Protein AF-A0A4R7ZUL2-F1 (afdb_monomer_lite)

pLDDT: mean 70.67, std 18.38, range [35.0, 89.69]

Organism: NCBI:txid2512221

Sequence (115 aa):
MSDVVSEAAQVLVPLLAAGASTAVEEASKEAGKEFAHAVGSVVERIGKRLRGAPKTTELAATLQACVDDDTIKLADLKEIVRLSRARVGDTHVKVTGDNAKVLTDPIFNDPVTFN

Radius of gyration: 16.33 Å; chains: 1; bounding box: 44×37×38 Å

Foldseek 3Di:
DDPLLLLLLVLQLVLCLVHLVRSLVVLCVPQHDVLSVLSNLLSVLCVVVDDGRDDSVRSSVSSVVCCVVVVDPSVSSVVNSCSVVVVVVCVVPDPDDDDPDDPDDPPDPDDPDDD

Structure (mmCIF, N/CA/C/O backbone):
data_AF-A0A4R7ZUL2-F1
#
_entry.id   AF-A0A4R7ZUL2-F1
#
loop_
_atom_site.group_PDB
_atom_site.id
_atom_site.type_symbol
_atom_site.label_atom_id
_atom_site.label_alt_id
_atom_site.label_comp_id
_atom_site.label_asym_id
_atom_site.label_entity_id
_atom_site.label_seq_id
_atom_site.pdbx_PDB_ins_code
_atom_site.Cartn_x
_atom_site.Cartn_y
_atom_site.Cartn_z
_atom_site.occupancy
_atom_site.B_iso_or_equiv
_atom_site.auth_seq_id
_atom_site.auth_comp_id
_atom_site.auth_asym_id
_atom_site.auth_atom_id
_atom_site.pdbx_PDB_model_num
ATOM 1 N N . MET A 1 1 ? -5.060 -13.770 8.016 1.00 57.03 1 MET A N 1
ATOM 2 C CA . MET A 1 1 ? -4.469 -12.651 7.254 1.00 57.03 1 MET A CA 1
ATOM 3 C C . MET A 1 1 ? -4.339 -13.124 5.821 1.00 57.03 1 MET A C 1
ATOM 5 O O . MET A 1 1 ? -3.813 -14.213 5.635 1.00 57.03 1 MET A O 1
ATOM 9 N N . SER A 1 2 ? -4.912 -12.417 4.846 1.00 72.31 2 SER A N 1
ATOM 10 C CA . SER A 1 2 ? -4.873 -12.868 3.446 1.00 72.31 2 SER A CA 1
ATOM 11 C C . SER A 1 2 ? -3.450 -12.724 2.886 1.00 72.31 2 SER A C 1
ATOM 13 O O . SER A 1 2 ? -2.872 -11.654 3.051 1.00 72.31 2 SER A O 1
ATOM 15 N N . ASP A 1 3 ? -2.905 -13.735 2.193 1.00 83.06 3 ASP A N 1
ATOM 16 C CA . ASP A 1 3 ? -1.553 -13.685 1.589 1.00 83.06 3 ASP A CA 1
ATOM 17 C C . ASP A 1 3 ? -1.321 -12.396 0.789 1.00 83.06 3 ASP A C 1
ATOM 19 O O . ASP A 1 3 ? -0.369 -11.664 1.035 1.00 83.06 3 ASP A O 1
ATOM 23 N N . VAL A 1 4 ? -2.286 -12.035 -0.060 1.00 84.12 4 VAL A N 1
ATOM 24 C CA . VAL A 1 4 ? -2.272 -10.806 -0.873 1.00 84.12 4 VAL A CA 1
ATOM 25 C C . VAL A 1 4 ? -2.071 -9.531 -0.045 1.00 84.12 4 VAL A C 1
ATOM 27 O O . VAL A 1 4 ? -1.418 -8.603 -0.509 1.00 84.12 4 VAL A O 1
ATOM 30 N N . VAL A 1 5 ? -2.627 -9.456 1.168 1.00 87.75 5 VAL A N 1
ATOM 31 C CA . VAL A 1 5 ? -2.503 -8.269 2.030 1.00 87.75 5 VAL A CA 1
ATOM 32 C C . VAL A 1 5 ? -1.081 -8.149 2.571 1.00 87.75 5 VAL A C 1
ATOM 34 O O . VAL A 1 5 ? -0.508 -7.060 2.560 1.00 87.75 5 VAL A O 1
ATOM 37 N N . SER A 1 6 ? -0.501 -9.266 3.006 1.00 85.94 6 SER A N 1
ATOM 38 C CA . SER A 1 6 ? 0.888 -9.321 3.464 1.00 85.94 6 SER A CA 1
ATOM 39 C C . SER A 1 6 ? 1.860 -8.971 2.337 1.00 85.94 6 SER A C 1
ATOM 41 O O . SER A 1 6 ? 2.792 -8.199 2.546 1.00 85.94 6 SER A O 1
ATOM 43 N N . GLU A 1 7 ? 1.613 -9.480 1.132 1.00 85.62 7 GLU A N 1
ATOM 44 C CA . GLU A 1 7 ? 2.415 -9.172 -0.053 1.00 85.62 7 GLU A CA 1
ATOM 45 C C . GLU A 1 7 ? 2.301 -7.707 -0.479 1.00 85.62 7 GLU A C 1
ATOM 47 O O . GLU A 1 7 ? 3.311 -7.042 -0.700 1.00 85.62 7 GLU A O 1
ATOM 52 N N . ALA A 1 8 ? 1.082 -7.167 -0.537 1.00 85.75 8 ALA A N 1
ATOM 53 C CA . ALA A 1 8 ? 0.869 -5.758 -0.844 1.00 85.75 8 ALA A CA 1
ATOM 54 C C . ALA A 1 8 ? 1.561 -4.858 0.190 1.00 85.75 8 ALA A C 1
ATOM 56 O O . ALA A 1 8 ? 2.170 -3.856 -0.177 1.00 85.75 8 ALA A O 1
ATOM 57 N N . ALA A 1 9 ? 1.537 -5.233 1.473 1.00 87.31 9 ALA A N 1
ATOM 58 C CA . ALA A 1 9 ? 2.259 -4.504 2.507 1.00 87.31 9 ALA A CA 1
ATOM 59 C C . ALA A 1 9 ? 3.778 -4.530 2.284 1.00 87.31 9 ALA A C 1
ATOM 61 O O . ALA A 1 9 ? 4.420 -3.494 2.416 1.00 87.31 9 ALA A O 1
ATOM 62 N N . GLN A 1 10 ? 4.361 -5.673 1.913 1.00 85.81 10 GLN A N 1
ATOM 63 C CA . GLN A 1 10 ? 5.797 -5.766 1.611 1.00 85.81 10 GLN A CA 1
ATOM 64 C C . GLN A 1 10 ? 6.212 -4.860 0.448 1.00 85.81 10 GLN A C 1
ATOM 66 O O . GLN A 1 10 ? 7.279 -4.257 0.505 1.00 85.81 10 GLN A O 1
ATOM 71 N N . VAL A 1 11 ? 5.356 -4.724 -0.567 1.00 84.56 11 VAL A N 1
ATOM 72 C CA . VAL A 1 11 ? 5.582 -3.819 -1.704 1.00 84.56 11 VAL A CA 1
ATOM 73 C C . VAL A 1 11 ? 5.430 -2.350 -1.295 1.00 84.56 11 VAL A C 1
ATOM 75 O O . VAL A 1 11 ? 6.200 -1.497 -1.725 1.00 84.56 11 VAL A O 1
ATOM 78 N N . LEU A 1 12 ? 4.442 -2.036 -0.456 1.00 83.88 12 LEU A N 1
ATOM 79 C CA . LEU A 1 12 ? 4.088 -0.658 -0.111 1.00 83.88 12 LEU A CA 1
ATOM 80 C C . LEU A 1 12 ? 4.941 -0.056 1.015 1.00 83.88 12 LEU A C 1
ATOM 82 O O . LEU A 1 12 ? 5.123 1.157 1.033 1.00 83.88 12 LEU A O 1
ATOM 86 N N . VAL A 1 13 ? 5.476 -0.856 1.943 1.00 85.88 13 VAL A N 1
ATOM 87 C CA . VAL A 1 13 ? 6.355 -0.373 3.028 1.00 85.88 13 VAL A CA 1
ATOM 88 C C . VAL A 1 13 ? 7.553 0.430 2.521 1.00 85.88 13 VAL A C 1
ATOM 90 O O . VAL A 1 13 ? 7.718 1.549 3.004 1.00 85.88 13 VAL A O 1
ATOM 93 N N . PRO A 1 14 ? 8.390 -0.066 1.587 1.00 79.06 14 PRO A N 1
ATOM 94 C CA . PRO A 1 14 ? 9.548 0.698 1.129 1.00 79.06 14 PRO A CA 1
ATOM 95 C C . PRO A 1 14 ? 9.139 2.005 0.439 1.00 79.06 14 PRO A C 1
ATOM 97 O O . PRO A 1 14 ? 9.793 3.025 0.634 1.00 79.06 14 PRO A O 1
ATOM 100 N N . LEU A 1 15 ? 8.007 2.014 -0.273 1.00 79.81 15 LEU A N 1
ATOM 101 C CA . LEU A 1 15 ? 7.458 3.216 -0.909 1.00 79.81 15 LEU A CA 1
ATOM 102 C C . LEU A 1 15 ? 6.972 4.233 0.138 1.00 79.81 15 LEU A C 1
ATOM 104 O O . LEU A 1 15 ? 7.211 5.433 0.023 1.00 79.81 15 LEU A O 1
ATOM 108 N N . LEU A 1 16 ? 6.322 3.752 1.198 1.00 77.62 16 LEU A N 1
ATOM 109 C CA . LEU A 1 16 ? 5.816 4.566 2.304 1.00 77.62 16 LEU A CA 1
ATOM 110 C C . LEU A 1 16 ? 6.901 4.988 3.302 1.00 77.62 16 LEU A C 1
ATOM 112 O O . LEU A 1 16 ? 6.662 5.906 4.088 1.00 77.62 16 LEU A O 1
ATOM 116 N N . ALA A 1 17 ? 8.084 4.368 3.274 1.00 72.31 17 ALA A N 1
ATOM 117 C CA . ALA A 1 17 ? 9.204 4.720 4.145 1.00 72.31 17 ALA A CA 1
ATOM 118 C C . ALA A 1 17 ? 9.682 6.164 3.912 1.00 72.31 17 ALA A C 1
ATOM 120 O O . ALA A 1 17 ? 10.050 6.851 4.863 1.00 72.31 17 ALA A O 1
ATOM 121 N N . ALA A 1 18 ? 9.597 6.648 2.668 1.00 66.44 18 ALA A N 1
ATOM 122 C CA . ALA A 1 18 ? 9.874 8.036 2.294 1.00 66.44 18 ALA A CA 1
ATOM 123 C C . ALA A 1 18 ? 8.677 8.991 2.521 1.00 66.44 18 ALA A C 1
ATOM 125 O O . ALA A 1 18 ? 8.773 10.188 2.243 1.00 66.44 18 ALA A O 1
ATOM 126 N N . GLY A 1 19 ? 7.551 8.476 3.028 1.00 69.56 19 GLY A N 1
ATOM 127 C CA . GLY A 1 19 ? 6.301 9.202 3.252 1.00 69.56 19 GLY A CA 1
ATOM 128 C C . GLY A 1 19 ? 5.274 9.025 2.126 1.00 69.56 19 GLY A C 1
ATOM 129 O O . GLY A 1 19 ? 5.617 8.817 0.966 1.00 69.56 19 GLY A O 1
ATOM 130 N N . ALA A 1 20 ? 3.985 9.145 2.469 1.00 69.50 20 ALA A N 1
ATOM 131 C CA . ALA A 1 20 ? 2.859 8.915 1.552 1.00 69.50 20 ALA A CA 1
ATOM 132 C C . ALA A 1 20 ? 2.895 9.783 0.279 1.00 69.50 20 ALA A C 1
ATOM 134 O O . ALA A 1 20 ? 2.557 9.301 -0.799 1.00 69.50 20 ALA A O 1
ATOM 135 N N . SER A 1 21 ? 3.346 11.038 0.390 1.00 66.06 21 SER A N 1
ATOM 136 C CA . SER A 1 21 ? 3.481 11.953 -0.753 1.00 66.06 21 SER A CA 1
ATOM 137 C C . SER A 1 21 ? 4.597 11.545 -1.718 1.00 66.06 21 SER A C 1
ATOM 139 O O . SER A 1 21 ? 4.501 11.813 -2.911 1.00 66.06 21 SER A O 1
ATOM 141 N N . THR A 1 22 ? 5.635 10.879 -1.211 1.00 75.50 22 THR A N 1
ATOM 142 C CA . THR A 1 22 ? 6.795 10.420 -1.989 1.00 75.50 22 THR A CA 1
ATOM 143 C C . THR A 1 22 ? 6.560 9.017 -2.553 1.00 75.50 22 THR A C 1
ATOM 145 O O . THR A 1 22 ? 7.073 8.689 -3.615 1.00 75.50 22 THR A O 1
ATOM 148 N N . ALA A 1 23 ? 5.716 8.211 -1.901 1.00 74.50 23 ALA A N 1
ATOM 149 C CA . ALA A 1 23 ? 5.405 6.838 -2.300 1.00 74.50 23 ALA A CA 1
ATOM 150 C C . ALA A 1 23 ? 4.888 6.723 -3.742 1.00 74.50 23 ALA A C 1
ATOM 152 O O . ALA A 1 23 ? 5.252 5.790 -4.452 1.00 74.50 23 ALA A O 1
ATOM 153 N N . VAL A 1 24 ? 4.062 7.673 -4.190 1.00 76.31 24 VAL A N 1
ATOM 154 C CA . VAL A 1 24 ? 3.536 7.706 -5.567 1.00 76.31 24 VAL A CA 1
ATOM 155 C C . VAL A 1 24 ? 4.629 8.065 -6.571 1.00 76.31 24 VAL A C 1
ATOM 157 O O . VAL A 1 24 ? 4.669 7.516 -7.671 1.00 76.31 24 VAL A O 1
ATOM 160 N N . GLU A 1 25 ? 5.531 8.968 -6.193 1.00 76.44 25 GLU A N 1
ATOM 161 C CA . GLU A 1 25 ? 6.644 9.378 -7.042 1.00 76.44 25 GLU A CA 1
ATOM 162 C C . GLU A 1 25 ? 7.662 8.240 -7.196 1.00 76.44 25 GLU A C 1
ATOM 164 O O . GLU A 1 25 ? 8.063 7.922 -8.315 1.00 76.44 25 GLU A O 1
ATOM 169 N N . GLU A 1 26 ? 8.001 7.559 -6.101 1.00 73.44 26 GLU A N 1
ATOM 170 C CA . GLU A 1 26 ? 8.864 6.374 -6.113 1.00 73.44 26 GLU A CA 1
ATOM 171 C C . GLU A 1 26 ? 8.210 5.215 -6.872 1.00 73.44 26 GLU A C 1
ATOM 173 O O . GLU A 1 26 ? 8.844 4.611 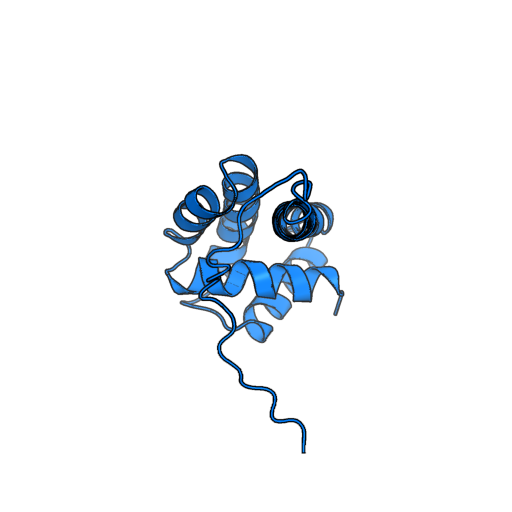-7.733 1.00 73.44 26 GLU A O 1
ATOM 178 N N . ALA A 1 27 ? 6.908 4.981 -6.682 1.00 72.88 27 ALA A N 1
ATOM 179 C CA . ALA A 1 27 ? 6.156 4.006 -7.470 1.00 72.88 27 ALA A CA 1
ATOM 180 C C . ALA A 1 27 ? 6.188 4.333 -8.975 1.00 72.88 27 ALA A C 1
ATOM 182 O O . ALA A 1 27 ? 6.333 3.436 -9.810 1.00 72.88 27 ALA A O 1
ATOM 183 N N . SER A 1 28 ? 6.111 5.619 -9.337 1.00 72.50 28 SER A N 1
ATOM 184 C CA . SER A 1 28 ? 6.213 6.055 -10.733 1.00 72.50 28 SER A CA 1
ATOM 185 C C . SER A 1 28 ? 7.607 5.855 -11.314 1.00 72.50 28 SER A C 1
ATOM 187 O O . SER A 1 28 ? 7.708 5.577 -12.510 1.00 72.50 28 SER A O 1
ATOM 189 N N . LYS A 1 29 ? 8.661 6.012 -10.507 1.00 70.19 29 LYS A N 1
ATOM 190 C CA . LYS A 1 29 ? 10.049 5.756 -10.916 1.00 70.19 29 LYS A CA 1
ATOM 191 C C . LYS A 1 29 ? 10.325 4.258 -11.053 1.00 70.19 29 LYS A C 1
ATOM 193 O O . LYS A 1 29 ? 11.021 3.863 -11.981 1.00 70.19 29 LYS A O 1
ATOM 198 N N . GLU A 1 30 ? 9.766 3.436 -10.167 1.00 64.69 30 GLU A N 1
ATOM 199 C CA . GLU A 1 30 ? 10.053 2.001 -10.109 1.00 64.69 30 GLU A CA 1
ATOM 200 C C . GLU A 1 30 ? 9.256 1.146 -11.103 1.00 64.69 30 GLU A C 1
ATOM 202 O O . GLU A 1 30 ? 9.806 0.191 -11.649 1.00 64.69 30 GLU A O 1
ATOM 207 N N . ALA A 1 31 ? 7.972 1.441 -11.335 1.00 64.62 31 ALA A N 1
ATOM 208 C CA . ALA A 1 31 ? 7.093 0.555 -12.115 1.00 64.62 31 ALA A CA 1
ATOM 209 C C . ALA A 1 31 ? 6.110 1.290 -13.045 1.00 64.62 31 ALA A C 1
ATOM 211 O O . ALA A 1 31 ? 5.187 0.692 -13.599 1.00 64.62 31 ALA A O 1
ATOM 212 N N . GLY A 1 32 ? 6.330 2.587 -13.269 1.00 74.19 32 GLY A N 1
ATOM 213 C CA . GLY A 1 32 ? 5.577 3.377 -14.236 1.00 74.19 32 GLY A CA 1
ATOM 214 C C . GLY A 1 32 ? 4.234 3.904 -13.724 1.00 74.19 32 GLY A C 1
ATOM 215 O O . GLY A 1 32 ? 3.858 3.761 -12.560 1.00 74.19 32 GLY A O 1
ATOM 216 N N . LYS A 1 33 ? 3.505 4.575 -14.624 1.00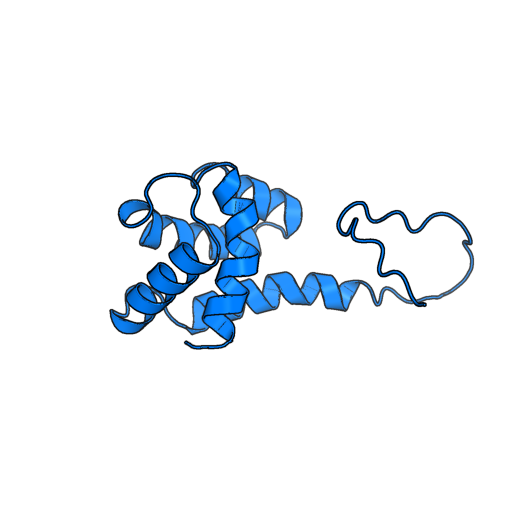 78.19 33 LYS A N 1
ATOM 217 C CA . LYS A 1 33 ? 2.324 5.386 -14.278 1.00 78.19 33 LYS A CA 1
ATOM 218 C C . LYS A 1 33 ? 1.150 4.563 -13.746 1.00 78.19 33 LYS A C 1
ATOM 220 O O . LYS A 1 33 ? 0.435 5.043 -12.875 1.00 78.19 33 LYS A O 1
ATOM 225 N N . GLU A 1 34 ? 0.951 3.346 -14.249 1.00 81.38 34 GLU A N 1
ATOM 226 C CA . GLU A 1 34 ? -0.149 2.472 -13.815 1.00 81.38 34 GLU A CA 1
ATOM 227 C C . GLU A 1 34 ? 0.061 1.977 -12.382 1.00 81.38 34 GLU A C 1
ATOM 229 O O . GLU A 1 34 ? -0.848 2.061 -11.558 1.00 81.38 34 GLU A O 1
ATOM 234 N N . PHE A 1 35 ? 1.284 1.558 -12.044 1.00 79.75 35 PHE A N 1
ATOM 235 C CA . PHE A 1 35 ? 1.624 1.169 -10.678 1.00 79.75 35 PHE A CA 1
ATOM 236 C C . PHE A 1 35 ? 1.557 2.358 -9.718 1.00 79.75 35 PHE A C 1
ATOM 238 O O . PHE A 1 35 ? 0.960 2.245 -8.652 1.00 79.75 35 PHE A O 1
ATOM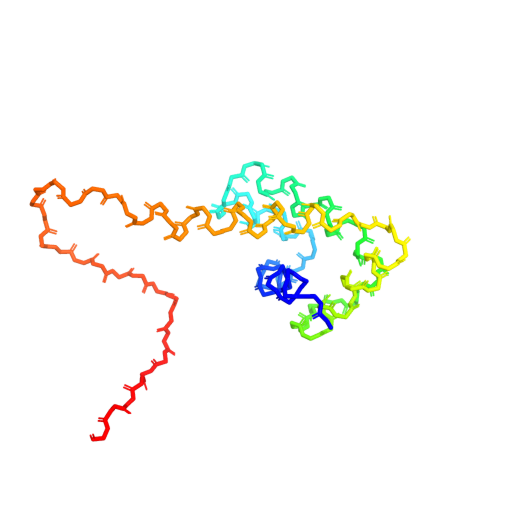 245 N N . ALA A 1 36 ? 2.084 3.519 -10.115 1.00 80.94 36 ALA A N 1
ATOM 246 C CA . ALA A 1 36 ? 1.964 4.746 -9.329 1.00 80.94 36 ALA A CA 1
ATOM 247 C C . ALA A 1 36 ? 0.508 5.126 -9.053 1.00 80.94 36 ALA A C 1
ATOM 249 O O . ALA A 1 36 ? 0.173 5.525 -7.940 1.00 80.94 36 ALA A O 1
ATOM 250 N N . HIS A 1 37 ? -0.365 4.972 -10.048 1.00 84.12 37 HIS A N 1
ATOM 251 C CA . HIS A 1 37 ? -1.787 5.244 -9.901 1.00 84.12 37 HIS A CA 1
ATOM 252 C C . HIS A 1 37 ? -2.455 4.264 -8.926 1.00 84.12 37 HIS A C 1
ATOM 254 O O . HIS A 1 37 ? -3.162 4.703 -8.017 1.00 84.12 37 HIS A O 1
ATOM 260 N N . ALA A 1 38 ? -2.179 2.961 -9.048 1.00 84.31 38 ALA A N 1
ATOM 261 C CA . ALA A 1 38 ? -2.699 1.942 -8.136 1.00 84.31 38 ALA A CA 1
ATOM 262 C C . ALA A 1 38 ? -2.208 2.158 -6.691 1.00 84.31 38 ALA A C 1
ATOM 264 O O . ALA A 1 38 ? -3.009 2.194 -5.753 1.00 84.31 38 ALA A O 1
ATOM 265 N N . VAL A 1 39 ? -0.903 2.391 -6.513 1.00 84.38 39 VAL A N 1
ATOM 266 C CA . VAL A 1 39 ? -0.288 2.714 -5.217 1.00 84.38 39 VAL A CA 1
ATOM 267 C C . VAL A 1 39 ? -0.892 3.989 -4.640 1.00 84.38 39 VAL A C 1
ATOM 269 O O . VAL A 1 39 ? -1.334 3.977 -3.496 1.00 84.38 39 VAL A O 1
ATOM 272 N N . GLY A 1 40 ? -0.984 5.070 -5.416 1.00 84.75 40 GLY A N 1
ATOM 273 C CA . GLY A 1 40 ? -1.555 6.339 -4.964 1.00 84.75 40 GLY A CA 1
ATOM 274 C C . GLY A 1 40 ? -3.007 6.212 -4.519 1.00 84.75 40 GLY A C 1
ATOM 275 O O . GLY A 1 40 ? -3.369 6.720 -3.460 1.00 84.75 40 GLY A O 1
ATOM 276 N N . SER A 1 41 ? -3.817 5.453 -5.259 1.00 85.75 41 SER A N 1
ATOM 277 C CA . SER A 1 41 ? -5.216 5.195 -4.910 1.00 85.75 41 SER A CA 1
ATOM 278 C C . SER A 1 41 ? -5.358 4.465 -3.566 1.00 85.75 41 SER A C 1
ATOM 280 O O . SER A 1 41 ? -6.257 4.757 -2.778 1.00 85.75 41 SER A O 1
ATOM 282 N N . VAL A 1 42 ? -4.468 3.516 -3.269 1.00 86.38 42 VAL A N 1
ATOM 283 C CA . VAL A 1 42 ? -4.460 2.792 -1.987 1.00 86.38 42 VAL A CA 1
ATOM 284 C C . VAL A 1 42 ? -3.896 3.665 -0.866 1.00 86.38 42 VAL A C 1
ATOM 286 O O . VAL A 1 42 ? -4.521 3.776 0.189 1.00 86.38 42 VAL A O 1
ATOM 289 N N . VAL A 1 43 ? -2.764 4.334 -1.105 1.00 84.19 43 VAL A N 1
ATOM 290 C CA . VAL A 1 43 ? -2.068 5.204 -0.145 1.00 84.19 43 VAL A CA 1
ATOM 291 C C . VAL A 1 43 ? -2.939 6.383 0.290 1.00 84.19 43 VAL A C 1
ATOM 293 O O . VAL A 1 43 ? -2.972 6.691 1.477 1.00 84.19 43 VAL A O 1
ATOM 296 N N . GLU A 1 44 ? -3.704 7.003 -0.610 1.00 84.94 44 GLU A N 1
ATOM 297 C CA . GLU A 1 44 ? -4.633 8.088 -0.264 1.00 84.94 44 GLU A CA 1
ATOM 298 C C . GLU A 1 44 ? -5.719 7.618 0.720 1.00 84.94 44 GLU A C 1
ATOM 300 O O . GLU A 1 44 ? -6.033 8.304 1.699 1.00 84.94 44 GLU A O 1
ATOM 305 N N . ARG A 1 45 ? -6.254 6.408 0.508 1.00 84.25 45 ARG A N 1
ATOM 306 C CA . ARG A 1 45 ? -7.320 5.836 1.343 1.00 84.25 45 ARG A CA 1
ATOM 307 C C . ARG A 1 45 ? -6.827 5.409 2.725 1.00 84.25 45 ARG A C 1
ATOM 309 O O . ARG A 1 45 ? -7.549 5.584 3.707 1.00 84.25 45 ARG A O 1
ATOM 316 N N . ILE A 1 46 ? -5.598 4.899 2.828 1.00 83.25 46 ILE A N 1
ATOM 317 C CA . ILE A 1 46 ? -4.994 4.500 4.113 1.00 83.25 46 ILE A CA 1
ATOM 318 C C . ILE A 1 46 ? -4.210 5.622 4.795 1.00 83.25 46 ILE A C 1
ATOM 320 O O . ILE A 1 46 ? -3.952 5.536 5.993 1.00 83.25 46 ILE A O 1
ATOM 324 N N . GLY A 1 47 ? -3.852 6.688 4.079 1.00 76.00 47 GLY A N 1
ATOM 325 C CA . GLY A 1 47 ? -2.976 7.754 4.569 1.00 76.00 47 GLY A CA 1
ATOM 326 C C . GLY A 1 47 ? -3.528 8.486 5.792 1.00 76.00 47 GLY A C 1
ATOM 327 O O . GLY A 1 47 ? -2.764 8.929 6.639 1.00 76.00 47 GLY A O 1
ATOM 328 N N . LYS A 1 48 ? -4.857 8.540 5.952 1.00 74.38 48 LYS A N 1
ATOM 329 C CA . LYS A 1 48 ? -5.505 9.074 7.167 1.00 74.38 48 LYS A CA 1
ATOM 330 C C . LYS A 1 48 ? -5.415 8.130 8.374 1.00 74.38 48 LYS A C 1
ATOM 332 O O . LYS A 1 48 ? -5.555 8.583 9.507 1.00 74.38 48 LYS A O 1
ATOM 337 N N . ARG A 1 49 ? -5.228 6.827 8.134 1.00 74.69 49 ARG A N 1
ATOM 338 C CA . ARG A 1 49 ? -5.100 5.776 9.159 1.00 74.69 49 ARG A CA 1
ATOM 339 C C . ARG A 1 49 ? -3.634 5.516 9.539 1.00 74.69 49 ARG A C 1
ATOM 341 O O . ARG A 1 49 ? -3.377 5.036 10.637 1.00 74.69 49 ARG A O 1
ATOM 348 N N . LEU A 1 50 ? -2.681 5.875 8.678 1.00 71.94 50 LEU A N 1
ATOM 349 C CA . LEU A 1 50 ? -1.245 5.735 8.923 1.00 71.94 50 LEU A CA 1
ATOM 350 C C . LEU A 1 50 ? -0.653 6.998 9.567 1.00 71.94 50 LEU A C 1
ATOM 352 O O . LEU A 1 50 ? -0.852 8.108 9.081 1.00 71.94 50 LEU A O 1
ATOM 356 N N . ARG A 1 51 ? 0.125 6.837 10.644 1.00 65.88 51 ARG A N 1
ATOM 357 C CA . ARG A 1 51 ? 0.943 7.918 11.221 1.00 65.88 51 ARG A CA 1
ATOM 358 C C . ARG A 1 51 ? 2.424 7.626 10.984 1.00 65.88 51 ARG A C 1
ATOM 360 O O . ARG A 1 51 ? 2.994 6.780 11.660 1.00 65.88 51 ARG A O 1
ATOM 367 N N . GLY A 1 52 ? 3.051 8.361 10.066 1.00 68.56 52 GLY A N 1
ATOM 368 C CA . GLY A 1 52 ? 4.485 8.232 9.774 1.00 68.56 52 GLY A CA 1
ATOM 369 C C . GLY A 1 52 ? 4.817 7.067 8.837 1.00 68.56 52 GLY A C 1
ATOM 370 O O . GLY A 1 52 ? 3.976 6.676 8.033 1.00 68.56 52 GLY A O 1
ATOM 371 N N . ALA A 1 53 ? 6.049 6.554 8.924 1.00 71.38 53 ALA A N 1
ATOM 372 C CA . ALA A 1 53 ? 6.536 5.422 8.135 1.00 71.38 5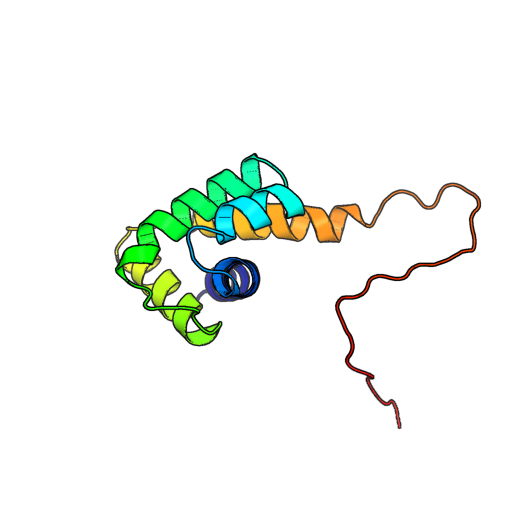3 ALA A CA 1
ATOM 373 C C . ALA A 1 53 ? 6.137 4.091 8.809 1.00 71.38 53 ALA A C 1
ATOM 375 O O . ALA A 1 53 ? 6.712 3.749 9.847 1.00 71.38 53 ALA A O 1
ATOM 376 N N . PRO A 1 54 ? 5.151 3.347 8.276 1.00 77.06 54 PRO A N 1
ATOM 377 C CA . PRO A 1 54 ? 4.655 2.134 8.917 1.00 77.06 54 PRO A CA 1
ATOM 378 C C . PRO A 1 54 ? 5.571 0.934 8.678 1.00 77.06 54 PRO A C 1
ATOM 380 O O . PRO A 1 54 ? 6.163 0.788 7.608 1.00 77.06 54 PRO A O 1
ATOM 383 N N . LYS A 1 55 ? 5.625 0.013 9.646 1.00 83.50 55 LYS A N 1
ATOM 384 C CA . LYS A 1 55 ? 6.231 -1.311 9.439 1.00 83.50 55 LYS A CA 1
ATOM 385 C C . LYS A 1 55 ? 5.294 -2.225 8.651 1.00 83.50 55 LYS A C 1
ATOM 387 O O . LYS A 1 55 ? 4.078 -2.037 8.656 1.00 83.50 55 LYS A O 1
ATOM 392 N N . THR A 1 56 ? 5.840 -3.290 8.062 1.00 81.50 56 THR A N 1
ATOM 393 C CA . THR A 1 56 ? 5.082 -4.282 7.274 1.00 81.50 56 THR A CA 1
ATOM 394 C C . THR A 1 56 ? 3.887 -4.845 8.021 1.00 81.50 56 THR A C 1
ATOM 396 O O . THR A 1 56 ? 2.798 -4.903 7.464 1.00 81.50 56 THR A O 1
ATOM 399 N N . THR A 1 57 ? 4.049 -5.188 9.297 1.00 83.12 57 THR A N 1
ATOM 400 C CA . THR A 1 57 ? 2.959 -5.735 10.113 1.00 83.12 57 THR A CA 1
ATOM 401 C C . THR A 1 57 ? 1.846 -4.713 10.365 1.00 83.12 57 THR A C 1
ATOM 403 O O . THR A 1 57 ? 0.669 -5.060 10.299 1.00 83.12 57 THR A O 1
ATOM 406 N N . GLU A 1 58 ? 2.197 -3.448 10.614 1.00 85.88 58 GLU A N 1
ATOM 407 C CA . GLU A 1 58 ? 1.235 -2.362 10.864 1.00 85.88 58 GLU A CA 1
ATOM 408 C C . GLU A 1 58 ? 0.475 -1.989 9.590 1.00 85.88 58 GLU A C 1
ATOM 410 O O . GLU A 1 58 ? -0.746 -1.810 9.604 1.00 85.88 58 GLU A O 1
ATOM 415 N N . LEU A 1 59 ? 1.193 -1.928 8.468 1.00 86.56 59 LEU A N 1
ATOM 416 C CA . LEU A 1 59 ? 0.601 -1.675 7.167 1.00 86.56 59 LEU A CA 1
ATOM 417 C C . LEU A 1 59 ? -0.314 -2.825 6.747 1.00 86.56 59 LEU A C 1
ATOM 419 O O . LEU A 1 59 ? -1.437 -2.576 6.325 1.00 86.56 59 LEU A O 1
ATOM 423 N N . ALA A 1 60 ? 0.114 -4.075 6.921 1.00 88.31 60 ALA A N 1
ATOM 424 C CA . ALA A 1 60 ? -0.694 -5.243 6.594 1.00 88.31 60 ALA A CA 1
ATOM 425 C C . ALA A 1 60 ? -1.971 -5.310 7.453 1.00 88.31 60 ALA A C 1
ATOM 427 O O . ALA A 1 60 ? -3.042 -5.602 6.929 1.00 88.31 60 ALA A O 1
ATOM 428 N N . ALA A 1 61 ? -1.898 -4.971 8.745 1.00 88.00 61 ALA A N 1
ATOM 429 C CA . ALA A 1 61 ? -3.083 -4.860 9.599 1.00 88.00 61 ALA A CA 1
ATOM 430 C C . ALA A 1 61 ? -4.025 -3.731 9.141 1.00 88.00 61 ALA A C 1
ATOM 432 O O . ALA A 1 61 ? -5.240 -3.919 9.095 1.00 88.00 61 ALA A O 1
ATOM 433 N N . THR A 1 62 ? -3.472 -2.581 8.746 1.00 88.62 62 THR A N 1
ATOM 434 C CA . THR A 1 62 ? -4.251 -1.442 8.231 1.00 88.62 62 THR A CA 1
ATOM 435 C C . THR A 1 62 ? -4.940 -1.782 6.911 1.00 88.62 62 THR A C 1
ATOM 437 O O . THR A 1 62 ? -6.124 -1.502 6.743 1.00 88.62 62 THR A O 1
ATOM 440 N N . LEU A 1 63 ? -4.222 -2.422 5.987 1.00 88.44 63 LEU A N 1
ATOM 441 C CA . LEU A 1 63 ? -4.757 -2.886 4.711 1.00 88.44 63 LEU A CA 1
ATOM 442 C C . LEU A 1 63 ? -5.844 -3.942 4.917 1.00 88.44 63 LEU A C 1
ATOM 444 O O . LEU A 1 63 ? -6.886 -3.852 4.278 1.00 88.44 63 LEU A O 1
ATOM 448 N N . GLN A 1 64 ? -5.636 -4.893 5.834 1.00 89.25 64 GLN A N 1
ATOM 449 C CA . GLN A 1 64 ? -6.640 -5.897 6.185 1.00 89.25 64 GLN A CA 1
ATOM 450 C C . GLN A 1 64 ? -7.920 -5.220 6.691 1.00 89.25 64 GLN A C 1
ATOM 452 O O . GLN A 1 64 ? -8.981 -5.456 6.126 1.00 89.25 64 GLN A O 1
ATOM 457 N N . ALA A 1 65 ? -7.810 -4.288 7.644 1.00 89.00 65 ALA A N 1
ATOM 458 C CA . ALA A 1 65 ? -8.958 -3.526 8.133 1.00 89.00 65 ALA A CA 1
ATOM 459 C C . ALA A 1 65 ? -9.663 -2.737 7.014 1.00 89.00 65 ALA A C 1
ATOM 461 O O . ALA A 1 65 ? -10.885 -2.707 6.948 1.00 89.00 65 ALA A O 1
ATOM 462 N N . CYS A 1 66 ? -8.915 -2.129 6.090 1.00 88.81 66 CYS A N 1
ATOM 463 C CA . CYS A 1 66 ? -9.501 -1.424 4.949 1.00 88.81 66 CYS A CA 1
ATOM 464 C C . CYS A 1 66 ? -10.197 -2.346 3.937 1.00 88.81 66 CYS A C 1
ATOM 466 O O . CYS A 1 66 ? -11.126 -1.892 3.273 1.00 88.81 66 CYS A O 1
ATOM 468 N N . VAL A 1 67 ? -9.758 -3.599 3.807 1.00 89.12 67 VAL A N 1
ATOM 469 C CA . VAL A 1 67 ? -10.447 -4.618 3.002 1.00 89.12 67 VAL A CA 1
ATOM 470 C C . VAL A 1 67 ? -11.721 -5.082 3.706 1.00 89.12 67 VAL A C 1
ATOM 472 O O . VAL A 1 67 ? -12.755 -5.196 3.056 1.00 89.12 67 VAL A O 1
ATOM 475 N N . ASP A 1 68 ? -11.666 -5.303 5.021 1.00 88.50 68 ASP A N 1
ATOM 476 C CA . ASP A 1 68 ? -12.820 -5.732 5.820 1.00 88.50 68 ASP A CA 1
ATOM 477 C C . ASP A 1 68 ? -13.915 -4.645 5.897 1.00 88.50 68 ASP A C 1
ATOM 479 O O . ASP A 1 68 ? -15.101 -4.961 5.835 1.00 88.50 68 ASP A O 1
ATOM 483 N N . ASP A 1 69 ? -13.530 -3.363 5.945 1.00 89.69 69 ASP A N 1
ATOM 484 C CA . ASP A 1 69 ? -14.435 -2.199 5.897 1.00 89.69 69 ASP A CA 1
ATOM 485 C C . ASP A 1 69 ? -14.866 -1.804 4.461 1.00 89.69 69 ASP A C 1
ATOM 487 O O . ASP A 1 69 ? -15.462 -0.742 4.267 1.00 89.69 69 ASP A O 1
ATOM 491 N N . ASP A 1 70 ? -14.496 -2.579 3.433 1.00 85.81 70 ASP A N 1
ATOM 492 C CA . ASP A 1 70 ? -14.754 -2.308 2.003 1.00 85.81 70 ASP A CA 1
ATOM 493 C C . ASP A 1 70 ? -14.198 -0.960 1.478 1.00 85.81 70 ASP A C 1
ATOM 495 O O . ASP A 1 70 ? -14.525 -0.500 0.384 1.00 85.81 70 ASP A O 1
ATOM 499 N N . THR A 1 71 ? -13.300 -0.328 2.240 1.00 87.06 71 THR A N 1
ATOM 500 C CA . THR A 1 71 ? -12.625 0.926 1.872 1.00 87.06 71 THR A CA 1
ATOM 501 C C . THR A 1 71 ? -11.673 0.728 0.689 1.00 87.06 71 THR A C 1
ATOM 503 O O . THR A 1 71 ? -11.499 1.635 -0.124 1.00 87.06 71 THR A O 1
ATOM 506 N N . ILE A 1 72 ? -11.041 -0.444 0.588 1.00 87.31 72 ILE A N 1
ATOM 507 C CA . ILE A 1 72 ? -10.154 -0.830 -0.516 1.00 87.31 72 ILE A CA 1
ATOM 508 C C . ILE A 1 72 ? -10.598 -2.201 -1.002 1.00 87.31 72 ILE A C 1
ATOM 510 O O . ILE A 1 72 ? -10.863 -3.089 -0.190 1.00 87.31 72 ILE A O 1
ATOM 514 N N . LYS A 1 73 ? -10.660 -2.414 -2.319 1.00 88.56 73 LYS A N 1
ATOM 515 C CA . LYS A 1 73 ? -11.010 -3.734 -2.838 1.00 88.56 73 LYS A CA 1
ATOM 516 C C . LYS A 1 73 ? -9.785 -4.634 -2.780 1.00 88.56 73 LYS A C 1
ATOM 518 O O . LYS A 1 73 ? -8.678 -4.243 -3.143 1.00 88.56 73 LYS A O 1
ATOM 523 N N . LEU A 1 74 ? -9.991 -5.902 -2.424 1.00 86.94 74 LEU A N 1
ATOM 524 C CA . LEU A 1 74 ? -8.932 -6.914 -2.511 1.00 86.94 74 LEU A CA 1
ATOM 525 C C . LEU A 1 74 ? -8.353 -7.011 -3.939 1.00 86.94 74 LEU A C 1
ATOM 527 O O . LEU A 1 74 ? -7.188 -7.359 -4.109 1.00 86.94 74 LEU A O 1
ATOM 531 N N . ALA A 1 75 ? -9.154 -6.688 -4.961 1.00 86.94 75 ALA A N 1
ATOM 532 C CA . ALA A 1 75 ? -8.717 -6.594 -6.352 1.00 86.94 75 ALA A CA 1
ATOM 533 C C . ALA A 1 75 ? -7.637 -5.518 -6.574 1.00 86.94 75 ALA A C 1
ATOM 535 O O . ALA A 1 75 ? -6.674 -5.795 -7.282 1.00 86.94 75 ALA A O 1
ATOM 536 N N . ASP A 1 76 ? -7.737 -4.360 -5.912 1.00 86.81 76 ASP A N 1
ATOM 537 C CA . ASP A 1 76 ? -6.749 -3.277 -6.019 1.00 86.81 76 ASP A CA 1
ATOM 538 C C . ASP A 1 76 ? -5.394 -3.725 -5.448 1.00 86.81 76 ASP A C 1
ATOM 540 O O . ASP A 1 76 ? -4.339 -3.512 -6.044 1.00 86.81 76 ASP A O 1
ATOM 544 N N . LEU A 1 77 ? -5.414 -4.443 -4.317 1.00 86.50 77 LEU A N 1
ATOM 545 C CA . LEU A 1 77 ? -4.200 -5.015 -3.722 1.00 86.50 77 LEU A CA 1
ATOM 546 C C . LEU A 1 77 ? -3.587 -6.101 -4.613 1.00 86.50 77 LEU A C 1
ATOM 548 O O . LEU A 1 77 ? -2.369 -6.152 -4.777 1.00 86.50 77 LEU A O 1
ATOM 552 N N . LYS A 1 78 ? -4.423 -6.947 -5.230 1.00 87.69 78 LYS A N 1
ATOM 553 C CA . LYS A 1 78 ? -3.960 -7.935 -6.217 1.00 87.69 78 LYS A CA 1
ATOM 554 C C . LYS A 1 78 ? -3.328 -7.264 -7.428 1.00 87.69 78 LYS A C 1
ATOM 556 O O . LYS A 1 78 ? -2.352 -7.793 -7.948 1.00 87.69 78 LYS A O 1
ATOM 561 N N . GLU A 1 79 ? -3.860 -6.133 -7.878 1.00 86.56 79 GLU A N 1
ATOM 562 C CA . GLU A 1 79 ? -3.299 -5.379 -8.994 1.00 86.56 79 GLU A CA 1
ATOM 563 C C . GLU A 1 79 ? -1.918 -4.816 -8.652 1.00 86.56 79 GLU A C 1
ATOM 565 O O . GLU A 1 79 ? -0.986 -5.036 -9.420 1.00 86.56 79 GLU A O 1
ATOM 570 N N . ILE A 1 80 ? -1.745 -4.210 -7.472 1.00 85.25 80 ILE A N 1
ATOM 571 C CA . ILE A 1 80 ? -0.437 -3.734 -6.988 1.00 85.25 80 ILE A CA 1
ATOM 572 C C . ILE A 1 80 ? 0.574 -4.885 -6.932 1.00 85.25 80 ILE A C 1
ATOM 574 O O . ILE A 1 80 ? 1.677 -4.767 -7.467 1.00 85.25 80 ILE A O 1
ATOM 578 N N . VAL A 1 81 ? 0.194 -6.023 -6.341 1.00 86.19 81 VAL A N 1
ATOM 579 C CA . VAL A 1 81 ? 1.064 -7.208 -6.261 1.00 86.19 81 VAL A CA 1
ATOM 580 C C . VAL A 1 81 ? 1.371 -7.760 -7.654 1.00 86.19 81 VAL A C 1
ATOM 582 O O . VAL A 1 81 ? 2.508 -8.130 -7.930 1.00 86.19 81 VAL A O 1
ATOM 585 N N . ARG A 1 82 ? 0.394 -7.789 -8.569 1.00 85.06 82 ARG A N 1
ATOM 586 C CA . ARG A 1 82 ? 0.587 -8.254 -9.950 1.00 85.06 82 ARG A CA 1
ATOM 587 C C . ARG A 1 82 ? 1.528 -7.340 -10.725 1.00 85.06 82 ARG A C 1
ATOM 589 O O . ARG A 1 82 ? 2.422 -7.851 -11.384 1.00 85.06 82 ARG A O 1
ATOM 596 N N . LEU A 1 83 ? 1.338 -6.025 -10.651 1.00 82.94 83 LEU A N 1
ATOM 597 C CA . LEU A 1 83 ? 2.188 -5.032 -11.312 1.00 82.94 83 LEU A CA 1
ATOM 598 C C . LEU A 1 83 ? 3.613 -5.061 -10.742 1.00 82.94 83 LEU A C 1
ATOM 600 O O . LEU A 1 83 ? 4.577 -5.001 -11.500 1.00 82.94 83 LEU A O 1
ATOM 604 N N . SER A 1 84 ? 3.751 -5.261 -9.429 1.00 78.94 84 SER A N 1
ATOM 605 C CA . SER A 1 84 ? 5.048 -5.456 -8.775 1.00 78.94 84 SER A CA 1
ATOM 606 C C . SER A 1 84 ? 5.729 -6.767 -9.200 1.00 78.94 84 SER A C 1
ATOM 608 O O . SER A 1 84 ? 6.908 -6.768 -9.544 1.00 78.94 84 SER A O 1
ATOM 610 N N . ARG A 1 85 ? 4.998 -7.890 -9.254 1.00 72.88 85 ARG A N 1
ATOM 611 C CA . ARG A 1 85 ? 5.532 -9.203 -9.665 1.00 72.88 85 ARG A CA 1
ATOM 612 C C . ARG A 1 85 ? 5.789 -9.322 -11.164 1.00 72.88 85 ARG A C 1
ATOM 614 O O . ARG A 1 85 ? 6.702 -10.047 -11.545 1.00 72.88 85 ARG A O 1
ATOM 621 N N . ALA A 1 86 ? 5.017 -8.635 -12.008 1.00 65.75 86 ALA A N 1
ATOM 622 C CA . ALA A 1 86 ? 5.249 -8.596 -13.450 1.00 65.75 86 ALA A CA 1
ATOM 623 C C . ALA A 1 86 ? 6.687 -8.156 -13.754 1.00 65.75 86 ALA A C 1
ATOM 625 O O . ALA A 1 86 ? 7.300 -8.715 -14.647 1.00 65.75 86 ALA A O 1
ATOM 626 N N . ARG A 1 87 ? 7.270 -7.285 -12.921 1.00 60.81 87 ARG A N 1
ATOM 627 C CA . ARG A 1 87 ? 8.687 -6.901 -12.963 1.00 60.81 87 ARG A CA 1
ATOM 628 C C . ARG A 1 87 ? 9.654 -8.056 -12.668 1.00 60.81 87 ARG A C 1
ATOM 630 O O . ARG A 1 87 ? 10.638 -8.205 -13.376 1.00 60.81 87 ARG A O 1
ATOM 637 N N . VAL A 1 88 ? 9.383 -8.868 -11.641 1.00 52.72 88 VAL A N 1
ATOM 638 C CA . VAL A 1 88 ? 10.230 -10.024 -11.266 1.00 52.72 88 VAL A CA 1
ATOM 639 C C . VAL A 1 88 ? 10.143 -11.133 -12.324 1.00 52.72 88 VAL A C 1
ATOM 641 O O . VAL A 1 88 ? 11.108 -11.854 -12.556 1.00 52.72 88 VAL A O 1
ATOM 644 N N . GLY A 1 89 ? 8.989 -11.253 -12.989 1.00 44.34 89 GLY A N 1
ATOM 645 C CA . GLY A 1 89 ? 8.790 -12.153 -14.127 1.00 44.34 89 GLY A CA 1
ATOM 646 C C . GLY A 1 89 ? 9.388 -11.641 -15.443 1.00 44.34 89 GLY A C 1
ATOM 647 O O . GLY A 1 89 ? 9.810 -12.456 -16.262 1.00 44.34 89 GLY A O 1
ATOM 648 N N . ASP A 1 90 ? 9.477 -10.322 -15.642 1.00 42.19 90 ASP A N 1
ATOM 649 C CA . ASP A 1 90 ? 10.085 -9.719 -16.839 1.00 42.19 90 ASP A CA 1
ATOM 650 C C . ASP A 1 90 ? 11.619 -9.790 -16.831 1.00 42.19 90 ASP A C 1
ATOM 652 O O . ASP A 1 90 ? 12.241 -9.622 -17.872 1.00 42.19 90 ASP A O 1
ATOM 656 N N . THR A 1 91 ? 12.261 -10.163 -15.717 1.00 41.78 91 THR A N 1
ATOM 657 C CA . THR A 1 91 ? 13.690 -10.531 -15.706 1.00 41.78 91 THR A CA 1
ATOM 658 C C . THR A 1 91 ? 13.983 -11.848 -16.444 1.00 41.78 91 THR A C 1
ATOM 660 O O . THR A 1 91 ? 15.137 -12.251 -16.557 1.00 41.78 91 THR A O 1
ATOM 663 N N . HIS A 1 92 ? 12.973 -12.497 -17.035 1.00 39.47 92 HIS A N 1
ATOM 664 C CA . HIS A 1 92 ? 13.155 -13.424 -18.156 1.00 39.47 92 HIS A CA 1
ATOM 665 C C . HIS A 1 92 ? 13.233 -12.670 -19.502 1.00 39.47 92 HIS A C 1
ATOM 667 O O . HIS A 1 92 ? 12.643 -13.078 -20.507 1.00 39.47 92 HIS A O 1
ATOM 673 N N . VAL A 1 93 ? 14.013 -11.584 -19.569 1.00 39.00 93 VAL A N 1
ATOM 674 C CA . VAL A 1 93 ? 14.503 -11.085 -20.857 1.00 39.00 93 VAL A CA 1
ATOM 675 C C . VAL A 1 93 ? 15.451 -12.141 -21.416 1.00 39.00 93 VAL A C 1
ATOM 677 O O . VAL A 1 93 ? 16.536 -12.384 -20.894 1.00 39.00 93 VAL A O 1
ATOM 680 N N . LYS A 1 94 ? 14.967 -12.800 -22.472 1.00 35.91 94 LYS A N 1
ATOM 681 C CA . LYS A 1 94 ? 15.668 -13.677 -23.416 1.00 35.91 94 LYS A CA 1
ATOM 682 C C . LYS A 1 94 ? 17.194 -13.608 -23.299 1.00 35.91 94 LYS A C 1
ATOM 684 O O . LYS A 1 94 ? 17.819 -12.665 -23.779 1.00 35.91 94 LYS A O 1
ATOM 689 N N . VAL A 1 95 ? 17.791 -14.682 -22.782 1.00 37.28 95 VAL A N 1
ATOM 690 C CA . VAL A 1 95 ? 19.196 -15.018 -23.040 1.00 37.28 95 VAL A CA 1
ATOM 691 C C . VAL A 1 95 ? 19.313 -15.374 -24.525 1.00 37.28 95 VAL A C 1
ATOM 693 O O . VAL A 1 95 ? 19.304 -16.535 -24.920 1.00 37.28 95 VAL A O 1
ATOM 696 N N . THR A 1 96 ? 19.352 -14.358 -25.377 1.00 40.66 96 THR A N 1
ATOM 697 C CA . THR A 1 96 ? 19.814 -14.475 -26.757 1.00 40.66 96 THR A CA 1
ATOM 698 C C . THR A 1 96 ? 21.114 -13.704 -26.864 1.00 40.66 96 THR A C 1
ATOM 700 O O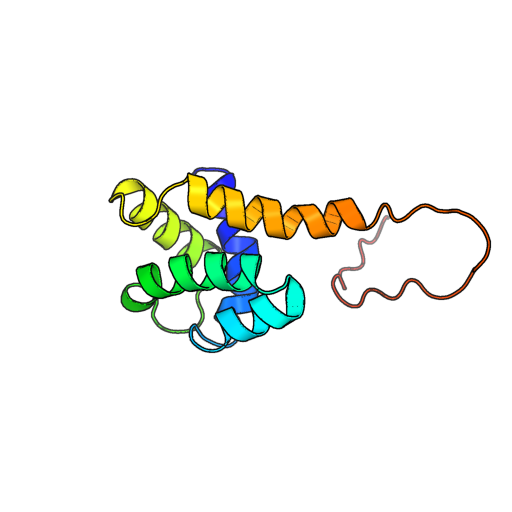 . THR A 1 96 ? 21.083 -12.500 -27.077 1.00 40.66 96 THR A O 1
ATOM 703 N N . GLY A 1 97 ? 22.219 -14.442 -26.721 1.00 42.34 97 GLY A N 1
ATOM 704 C CA . GLY A 1 97 ? 23.545 -14.092 -27.230 1.00 42.34 97 GLY A CA 1
ATOM 705 C C . GLY A 1 97 ? 24.297 -13.011 -26.459 1.00 42.34 97 GLY A C 1
ATOM 706 O O . GLY A 1 97 ? 23.836 -11.886 -26.350 1.00 42.34 97 GLY A O 1
ATOM 707 N N . ASP A 1 98 ? 25.494 -13.373 -25.998 1.00 45.22 98 ASP A N 1
ATOM 708 C CA . ASP A 1 98 ? 26.603 -12.468 -25.689 1.00 45.22 98 ASP A CA 1
ATOM 709 C C . ASP A 1 98 ? 26.295 -11.236 -24.825 1.00 45.22 98 ASP A C 1
ATOM 711 O O . ASP A 1 98 ? 26.003 -10.153 -25.320 1.00 45.22 98 ASP A O 1
ATOM 715 N N . ASN A 1 99 ? 26.502 -11.369 -23.514 1.00 35.00 99 ASN A N 1
ATOM 716 C CA . ASN A 1 99 ? 27.487 -10.531 -22.825 1.00 35.00 99 ASN A CA 1
ATOM 717 C C . ASN A 1 99 ? 27.658 -10.991 -21.377 1.00 35.00 99 ASN A C 1
ATOM 719 O O . ASN A 1 99 ? 26.882 -10.676 -20.476 1.00 35.00 99 ASN A O 1
ATOM 723 N N . ALA A 1 100 ? 28.750 -11.712 -21.152 1.00 41.56 100 ALA A N 1
ATOM 724 C CA . ALA A 1 100 ? 29.365 -11.818 -19.848 1.00 41.56 100 ALA A CA 1
ATOM 725 C C . ALA A 1 100 ? 29.835 -10.422 -19.418 1.00 41.56 100 ALA A C 1
ATOM 727 O O . ALA A 1 100 ? 30.910 -9.999 -19.834 1.00 41.56 100 ALA A O 1
ATOM 728 N N . LYS A 1 101 ? 29.034 -9.699 -18.623 1.00 39.12 101 LYS A N 1
ATOM 729 C CA . LYS A 1 101 ? 29.503 -8.731 -17.617 1.00 39.12 101 LYS A CA 1
ATOM 730 C C . LYS A 1 101 ? 28.334 -8.096 -16.858 1.00 39.12 101 LYS A C 1
ATOM 732 O O . LYS A 1 101 ? 27.597 -7.282 -17.394 1.00 39.12 101 LYS A O 1
ATOM 737 N N . VAL A 1 102 ? 28.318 -8.405 -15.561 1.00 38.41 102 VAL A N 1
ATOM 738 C CA . VAL A 1 102 ? 27.812 -7.559 -14.472 1.00 38.41 102 VAL A CA 1
ATOM 739 C C . VAL A 1 102 ? 26.284 -7.510 -14.332 1.00 38.41 102 V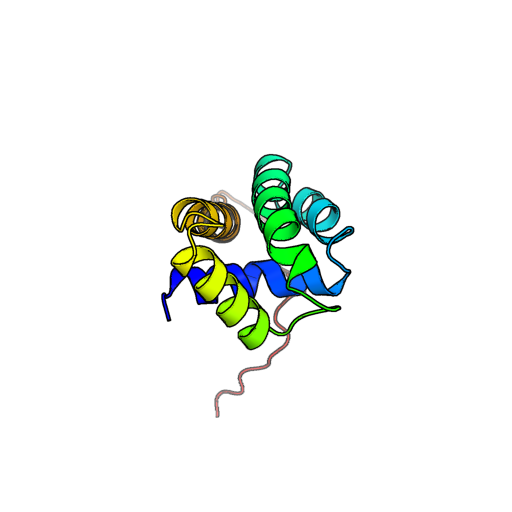AL A C 1
ATOM 741 O O . VAL A 1 102 ? 25.632 -6.493 -14.539 1.00 38.41 102 VAL A O 1
ATOM 744 N N . LEU A 1 103 ? 25.740 -8.636 -13.862 1.00 41.06 103 LEU A N 1
ATOM 745 C CA . LEU A 1 103 ? 24.615 -8.644 -12.926 1.00 41.06 103 LEU A CA 1
ATOM 746 C C . LEU A 1 103 ? 25.102 -8.018 -11.610 1.00 41.06 103 LEU A C 1
ATOM 748 O O . LEU A 1 103 ? 25.745 -8.683 -10.800 1.00 41.06 103 LEU A O 1
ATOM 752 N N . THR A 1 104 ? 24.845 -6.731 -11.418 1.00 40.19 104 THR A N 1
ATOM 753 C CA . THR A 1 104 ? 24.858 -6.118 -10.084 1.00 40.19 104 THR A CA 1
ATOM 754 C C . THR A 1 104 ? 23.502 -5.485 -9.847 1.00 40.19 104 THR A C 1
ATOM 756 O O . THR A 1 104 ? 23.315 -4.293 -10.078 1.00 40.19 104 THR A O 1
ATOM 759 N N . ASP A 1 105 ? 22.563 -6.307 -9.394 1.00 40.56 105 ASP A N 1
ATOM 760 C CA . ASP A 1 105 ? 21.410 -5.860 -8.622 1.00 40.56 105 ASP A CA 1
ATOM 761 C C . ASP A 1 105 ? 21.894 -5.461 -7.217 1.00 40.56 105 ASP A C 1
ATOM 763 O O . ASP A 1 105 ? 22.491 -6.293 -6.528 1.00 40.56 105 ASP A O 1
ATOM 767 N N . PRO A 1 106 ? 21.672 -4.222 -6.740 1.00 45.47 106 PRO A N 1
ATOM 768 C CA . PRO A 1 106 ? 22.056 -3.824 -5.395 1.00 45.47 106 PRO A CA 1
ATOM 769 C C . PRO A 1 106 ? 20.846 -3.828 -4.456 1.00 45.47 106 PRO A C 1
ATOM 771 O O . PRO A 1 106 ? 20.585 -2.825 -3.808 1.00 45.47 106 PRO A O 1
ATOM 774 N N . ILE A 1 107 ? 20.069 -4.910 -4.372 1.00 44.31 107 ILE A N 1
ATOM 775 C CA . ILE A 1 107 ? 19.015 -5.034 -3.349 1.00 44.31 107 ILE A CA 1
ATOM 776 C C . ILE A 1 107 ? 18.873 -6.507 -2.968 1.00 44.31 107 ILE A C 1
ATOM 778 O O . ILE A 1 107 ? 17.946 -7.136 -3.426 1.00 44.31 107 ILE A O 1
ATOM 782 N N . PHE A 1 108 ? 19.822 -7.082 -2.227 1.00 38.50 108 PHE A N 1
ATOM 783 C CA . PHE A 1 108 ? 19.646 -8.215 -1.290 1.00 38.50 108 PHE A CA 1
ATOM 784 C C . PHE A 1 108 ? 21.035 -8.565 -0.739 1.00 38.50 108 PHE A C 1
ATOM 786 O O . PHE A 1 108 ? 21.684 -9.521 -1.152 1.00 38.50 108 PHE A O 1
ATOM 793 N N . ASN A 1 109 ? 21.533 -7.726 0.168 1.00 38.81 109 ASN A N 1
ATOM 794 C CA . ASN A 1 109 ? 22.741 -8.020 0.927 1.00 38.81 109 ASN A CA 1
ATOM 795 C C . ASN A 1 109 ? 22.354 -8.817 2.179 1.00 38.81 109 ASN A C 1
ATOM 797 O O . ASN A 1 109 ? 22.220 -8.240 3.253 1.00 38.81 109 ASN A O 1
ATOM 801 N N . ASP A 1 110 ? 22.166 -10.124 2.020 1.00 36.75 110 ASP A N 1
ATOM 802 C CA . ASP A 1 110 ? 22.196 -11.077 3.131 1.00 36.75 110 ASP A CA 1
ATOM 803 C C . ASP A 1 110 ? 23.048 -12.280 2.686 1.00 36.75 110 ASP A C 1
ATOM 805 O O . ASP A 1 110 ? 22.635 -13.033 1.797 1.00 36.75 110 ASP A O 1
ATOM 809 N N . PRO A 1 111 ? 24.289 -12.435 3.183 1.00 39.88 111 PRO A N 1
ATOM 810 C CA . PRO A 1 111 ? 25.102 -13.591 2.846 1.00 39.88 111 PRO A CA 1
ATOM 811 C C . PRO A 1 111 ? 24.547 -14.819 3.573 1.00 39.88 111 PRO A C 1
ATOM 813 O O . PRO A 1 111 ? 24.763 -15.007 4.768 1.00 39.88 111 PRO A O 1
ATOM 816 N N . VAL A 1 112 ? 23.850 -15.684 2.837 1.00 39.06 112 VAL A N 1
ATOM 817 C CA . VAL A 1 112 ? 23.501 -17.022 3.325 1.00 39.06 112 VAL A CA 1
ATOM 818 C C . VAL A 1 112 ? 24.779 -17.859 3.362 1.00 39.06 112 VAL A C 1
ATOM 820 O O . VAL A 1 112 ? 25.254 -18.356 2.340 1.00 39.06 112 VAL A O 1
ATOM 823 N N . THR A 1 113 ? 25.357 -17.990 4.553 1.00 40.19 113 THR A N 1
ATOM 824 C CA . THR A 1 113 ? 26.463 -18.907 4.835 1.00 40.19 113 THR A CA 1
ATOM 825 C C . THR A 1 113 ? 25.949 -20.342 4.746 1.00 40.19 113 THR A C 1
ATOM 827 O O . THR A 1 113 ? 25.147 -20.765 5.579 1.00 40.19 113 THR A O 1
ATOM 830 N N . PHE A 1 114 ? 26.410 -21.105 3.756 1.00 41.75 114 PHE A N 1
ATOM 831 C CA . PHE A 1 114 ? 26.297 -22.561 3.790 1.00 41.75 114 PHE A CA 1
ATOM 832 C C . PHE A 1 114 ? 27.539 -23.127 4.479 1.00 41.75 114 PHE A C 1
ATOM 834 O O . PHE A 1 114 ? 28.666 -22.789 4.117 1.00 41.75 114 PHE A O 1
ATOM 841 N N . ASN A 1 115 ? 27.278 -23.913 5.522 1.00 38.25 115 ASN A N 1
ATOM 842 C CA . ASN A 1 115 ? 28.246 -24.606 6.367 1.00 38.25 115 ASN A CA 1
ATOM 843 C C . ASN A 1 115 ? 28.912 -25.771 5.625 1.00 38.25 115 ASN A C 1
ATOM 845 O O . ASN A 1 115 ? 28.192 -26.439 4.846 1.00 38.25 115 ASN A O 1
#

Secondary structure (DSSP, 8-state):
--HHHHHHHHHHHHHHHT-HHHHHHHHHHHHHHHHHHHHHHHHHHHHTT--SS--HHHHHHHHHHHHHTTSS-HHHHHHHHHHHHHHHHHT-----S---------S--------